Protein AF-A0A3C1QZA7-F1 (afdb_monomer_lite)

pLDDT: mean 87.01, std 10.75, range [53.25, 97.94]

Foldseek 3Di:
DDPQVVQLVVQLVVQLVVLVAPDRDPLSSLLSLCVGDDPSVVVCVVVVHHSVNSVVVCCVQQPNDGHHDPPCVVVSPCCVVPHPPVVVCVVVVNDDDDPDD

Radius of gyration: 18.63 Å; chains: 1; bounding box: 37×29×54 Å

Structure (mmCIF, N/CA/C/O backbone):
data_AF-A0A3C1QZA7-F1
#
_entry.id   AF-A0A3C1QZA7-F1
#
loop_
_atom_site.group_PDB
_atom_site.id
_atom_site.type_symbol
_atom_site.label_atom_id
_atom_site.label_alt_id
_atom_site.label_comp_id
_atom_site.label_asym_id
_atom_site.label_entity_id
_atom_site.label_seq_id
_atom_site.pdbx_PDB_ins_code
_atom_site.Cartn_x
_atom_site.Cartn_y
_atom_site.Cartn_z
_atom_site.occupancy
_atom_site.B_iso_or_equiv
_atom_site.auth_seq_id
_atom_site.auth_comp_id
_atom_site.auth_asym_id
_atom_site.auth_atom_id
_atom_site.pdbx_PDB_model_num
ATOM 1 N N . MET A 1 1 ? -3.108 17.895 9.963 1.00 53.25 1 MET A N 1
ATOM 2 C CA . MET A 1 1 ? -3.174 16.610 9.232 1.00 53.25 1 MET A CA 1
ATOM 3 C C . MET A 1 1 ? -4.411 15.864 9.718 1.00 53.25 1 MET A C 1
ATOM 5 O O . MET A 1 1 ? -4.553 15.733 10.927 1.00 53.25 1 MET A O 1
ATOM 9 N N . GLN A 1 2 ? -5.350 15.497 8.836 1.00 78.31 2 GLN A N 1
ATOM 10 C CA . GLN A 1 2 ? -6.599 14.822 9.234 1.00 78.31 2 GLN A CA 1
ATOM 11 C C . GLN A 1 2 ? -6.289 13.489 9.945 1.00 78.31 2 GLN A C 1
ATOM 13 O O . GLN A 1 2 ? -5.354 12.788 9.558 1.00 78.31 2 GLN A O 1
ATOM 18 N N . ALA A 1 3 ? -7.045 13.146 10.994 1.00 88.44 3 ALA A N 1
ATOM 19 C CA . ALA A 1 3 ? -6.768 11.980 11.843 1.00 88.44 3 ALA A CA 1
ATOM 20 C C . ALA A 1 3 ? -6.796 10.642 11.077 1.00 88.44 3 ALA A C 1
ATOM 22 O O . ALA A 1 3 ? -6.035 9.736 11.403 1.00 88.44 3 ALA A O 1
ATOM 23 N N . GLU A 1 4 ? -7.637 10.534 10.045 1.00 91.31 4 GLU A N 1
ATOM 24 C CA . GLU A 1 4 ? -7.728 9.363 9.162 1.00 91.31 4 GLU A CA 1
ATOM 25 C C . GLU A 1 4 ? -6.433 9.146 8.369 1.00 91.31 4 GLU A C 1
ATOM 27 O O . GLU A 1 4 ? -5.842 8.072 8.444 1.00 91.31 4 GLU A O 1
ATOM 32 N N . LEU A 1 5 ? -5.926 10.190 7.701 1.00 93.69 5 LEU A N 1
ATOM 33 C CA . LEU A 1 5 ? -4.674 10.125 6.941 1.00 93.69 5 LEU A CA 1
ATOM 34 C C . LEU A 1 5 ? -3.502 9.680 7.821 1.00 93.69 5 LEU A C 1
ATOM 36 O O . LEU A 1 5 ? -2.695 8.852 7.411 1.00 93.69 5 LEU A O 1
ATOM 40 N N . ARG A 1 6 ? -3.424 10.192 9.054 1.00 95.44 6 ARG A N 1
ATOM 41 C CA . ARG A 1 6 ? -2.376 9.786 9.996 1.00 95.44 6 ARG A CA 1
ATOM 42 C C . ARG A 1 6 ? -2.444 8.287 10.314 1.00 95.44 6 ARG A C 1
ATOM 44 O O . ARG A 1 6 ? -1.410 7.631 10.277 1.00 95.44 6 ARG A O 1
ATOM 51 N N . LYS A 1 7 ? -3.640 7.743 10.563 1.00 96.38 7 LYS A N 1
ATOM 52 C CA . LYS A 1 7 ? -3.832 6.302 10.807 1.00 96.38 7 LYS A CA 1
ATOM 53 C C . LYS A 1 7 ? -3.425 5.459 9.601 1.00 96.38 7 LYS A C 1
ATOM 55 O O . LYS A 1 7 ? -2.796 4.425 9.778 1.00 96.38 7 LYS A O 1
ATOM 60 N N . VAL A 1 8 ? -3.755 5.909 8.389 1.00 97.06 8 VAL A N 1
ATOM 61 C CA . VAL A 1 8 ? -3.367 5.223 7.146 1.00 97.06 8 VAL A CA 1
ATOM 62 C C . VAL A 1 8 ? -1.845 5.185 6.997 1.00 97.06 8 VAL A C 1
ATOM 64 O O . VAL A 1 8 ? -1.292 4.128 6.709 1.00 97.06 8 VAL A O 1
ATOM 67 N N . LEU A 1 9 ? -1.160 6.307 7.236 1.00 96.62 9 LEU A N 1
ATOM 68 C CA . LEU A 1 9 ? 0.303 6.365 7.170 1.00 96.62 9 LEU A CA 1
ATOM 69 C C . LEU A 1 9 ? 0.954 5.453 8.221 1.00 96.62 9 LEU A C 1
ATOM 71 O O . LEU A 1 9 ? 1.847 4.677 7.886 1.00 96.62 9 LEU A O 1
ATOM 75 N N . GLU A 1 10 ? 0.473 5.483 9.465 1.00 97.31 10 GLU A N 1
ATOM 76 C CA . GLU A 1 10 ? 0.958 4.602 10.537 1.00 97.31 10 GLU A CA 1
ATOM 77 C C . GLU A 1 10 ? 0.726 3.115 10.212 1.00 97.31 10 GLU A C 1
ATOM 79 O O . GLU A 1 10 ? 1.612 2.289 10.425 1.00 97.31 10 GLU A O 1
ATOM 84 N N . GLU A 1 11 ? -0.433 2.761 9.654 1.00 97.75 11 GLU A N 1
ATOM 85 C CA . GLU A 1 11 ? -0.740 1.384 9.258 1.00 97.75 11 GLU A CA 1
ATOM 86 C C . GLU A 1 11 ? 0.103 0.924 8.060 1.00 97.75 11 GLU A C 1
ATOM 88 O O . GLU A 1 11 ? 0.589 -0.205 8.050 1.00 97.75 11 GLU A O 1
ATOM 93 N N . SER A 1 12 ? 0.359 1.803 7.086 1.00 97.44 12 SER A N 1
ATOM 94 C CA . SER A 1 12 ? 1.227 1.487 5.943 1.00 97.44 12 SER A CA 1
ATOM 95 C C . SER A 1 12 ? 2.661 1.160 6.372 1.00 97.44 12 SER A C 1
ATOM 97 O O . SER A 1 12 ? 3.271 0.242 5.826 1.00 97.44 12 SER A O 1
ATOM 99 N N . ALA A 1 13 ? 3.172 1.837 7.407 1.00 97.38 13 ALA A N 1
ATOM 100 C CA . ALA A 1 13 ? 4.484 1.549 7.976 1.00 97.38 13 ALA A CA 1
ATOM 101 C C . ALA A 1 13 ? 4.526 0.170 8.656 1.00 97.38 13 ALA A C 1
ATOM 103 O O . ALA A 1 13 ? 5.461 -0.595 8.430 1.00 97.38 13 ALA A O 1
ATOM 104 N N . LYS A 1 14 ? 3.481 -0.196 9.413 1.00 97.94 14 LYS A N 1
ATOM 105 C CA . LYS A 1 14 ? 3.365 -1.537 10.021 1.00 97.94 14 LYS A CA 1
ATOM 106 C C . LYS A 1 14 ? 3.268 -2.644 8.976 1.00 97.94 14 LYS A C 1
ATOM 108 O O . LYS A 1 14 ? 3.813 -3.727 9.168 1.00 97.94 14 LYS A O 1
ATOM 113 N N . ILE A 1 15 ? 2.557 -2.391 7.877 1.00 96.50 15 ILE A N 1
ATOM 114 C CA . ILE A 1 15 ? 2.459 -3.338 6.762 1.00 96.50 15 ILE A CA 1
ATOM 115 C C . ILE A 1 15 ? 3.840 -3.557 6.140 1.00 96.50 15 ILE A C 1
ATOM 117 O O . ILE A 1 15 ? 4.232 -4.711 5.976 1.00 96.50 15 ILE A O 1
ATOM 121 N N . ALA A 1 16 ? 4.581 -2.482 5.852 1.00 96.00 16 ALA A N 1
ATOM 122 C CA . ALA A 1 16 ? 5.940 -2.572 5.319 1.00 96.00 16 ALA A CA 1
ATOM 123 C C . ALA A 1 16 ? 6.85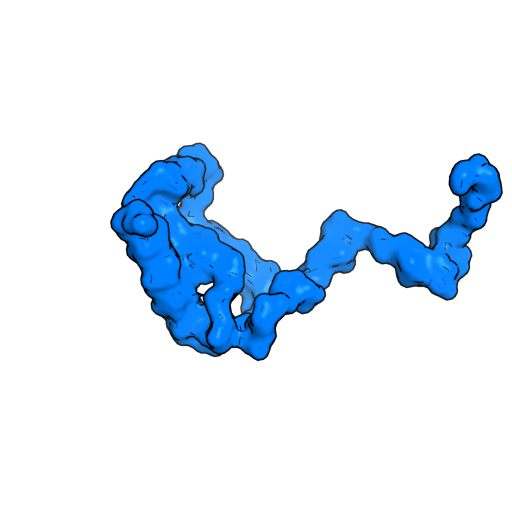6 -3.389 6.250 1.00 96.00 16 ALA A C 1
ATOM 125 O O . 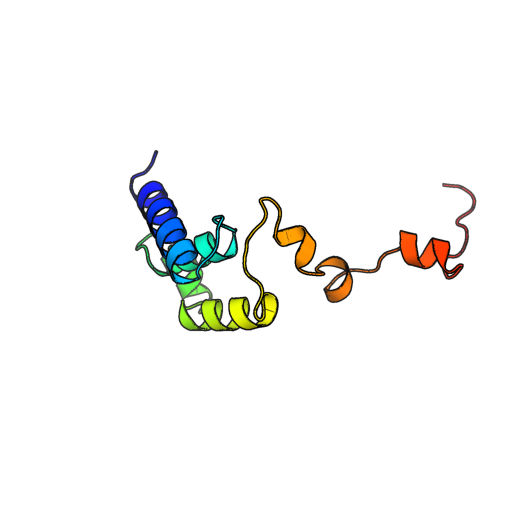ALA A 1 16 ? 7.514 -4.330 5.807 1.00 96.00 16 ALA A O 1
ATOM 126 N N . GLU A 1 17 ? 6.820 -3.114 7.558 1.00 96.00 17 GLU A N 1
ATOM 127 C CA . GLU A 1 17 ? 7.576 -3.872 8.563 1.00 96.00 17 GLU A CA 1
ATOM 128 C C . GLU A 1 17 ? 7.190 -5.363 8.567 1.00 96.00 17 GLU A C 1
ATOM 130 O O . GLU A 1 17 ? 8.056 -6.240 8.525 1.00 96.00 17 GLU A O 1
ATOM 135 N N . GLY A 1 18 ? 5.889 -5.672 8.529 1.00 94.38 18 GLY A N 1
ATOM 136 C CA . GLY A 1 18 ? 5.386 -7.047 8.458 1.00 94.38 18 GLY A CA 1
ATOM 137 C C . GLY A 1 18 ? 5.788 -7.786 7.176 1.00 94.38 18 GLY A C 1
ATOM 138 O O . GLY A 1 18 ? 5.972 -9.005 7.193 1.00 94.38 18 GLY A O 1
ATOM 139 N N . MET A 1 19 ? 5.968 -7.058 6.073 1.00 92.62 19 MET A N 1
ATOM 140 C CA . MET A 1 19 ? 6.477 -7.575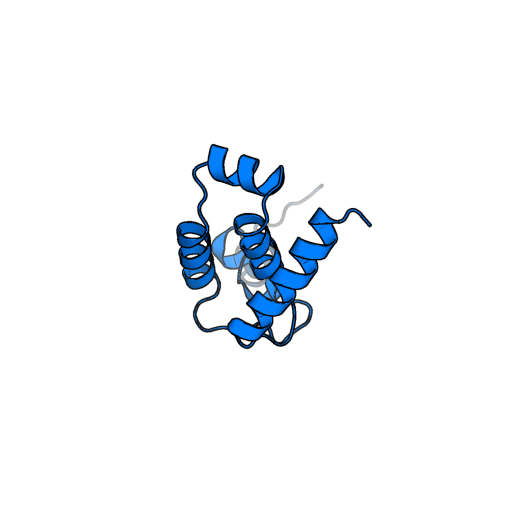 4.798 1.00 92.62 19 MET A CA 1
ATOM 141 C C . MET A 1 19 ? 8.016 -7.595 4.729 1.00 92.62 19 MET A C 1
ATOM 143 O O . MET A 1 19 ? 8.575 -8.128 3.769 1.00 92.62 19 MET A O 1
ATOM 147 N N . LYS A 1 20 ? 8.695 -7.135 5.793 1.00 92.88 20 LYS A N 1
ATOM 148 C CA . LYS A 1 20 ? 10.158 -7.017 5.927 1.00 92.88 20 LYS A CA 1
ATOM 149 C C . LYS A 1 20 ? 10.783 -6.062 4.914 1.00 92.88 20 LYS A C 1
ATOM 151 O O . LYS A 1 20 ? 11.890 -6.300 4.431 1.00 92.88 20 LYS A O 1
ATOM 156 N N . ASP A 1 21 ? 10.060 -5.001 4.600 1.00 93.19 21 ASP A N 1
ATOM 157 C CA . ASP A 1 21 ? 10.501 -3.960 3.690 1.00 93.19 21 ASP A CA 1
ATOM 158 C C . ASP A 1 21 ? 11.198 -2.822 4.416 1.00 93.19 21 ASP A C 1
ATOM 160 O O . ASP A 1 21 ? 10.842 -2.464 5.535 1.00 93.19 21 ASP A O 1
ATOM 164 N N . GLU A 1 22 ? 12.200 -2.247 3.758 1.00 92.69 22 GLU A N 1
ATOM 165 C CA . GLU A 1 22 ? 13.015 -1.167 4.318 1.00 92.69 22 GLU A CA 1
ATOM 166 C C . GLU A 1 22 ? 12.364 0.205 4.092 1.00 92.69 22 GLU A C 1
ATOM 168 O O . GLU A 1 22 ? 12.648 1.152 4.822 1.00 92.69 22 GLU A O 1
ATOM 173 N N . PHE A 1 23 ? 11.456 0.310 3.112 1.00 92.00 23 PHE A N 1
ATOM 174 C CA . PHE A 1 23 ? 10.709 1.532 2.815 1.00 92.00 23 PHE A CA 1
ATOM 175 C C . PHE A 1 23 ? 9.214 1.267 2.614 1.00 92.00 23 PHE A C 1
ATOM 177 O O . PHE A 1 23 ? 8.783 0.196 2.179 1.00 92.00 23 PHE A O 1
ATOM 184 N N . VAL A 1 24 ? 8.409 2.298 2.877 1.00 93.44 24 VAL A N 1
ATOM 185 C CA . VAL A 1 24 ? 6.976 2.298 2.571 1.00 93.44 24 VAL A CA 1
ATOM 186 C C . VAL A 1 24 ? 6.778 2.626 1.087 1.00 93.44 24 VAL A C 1
ATOM 188 O O . VAL A 1 24 ? 6.956 3.770 0.680 1.00 93.44 24 VAL A O 1
ATOM 191 N N . SER A 1 25 ? 6.403 1.634 0.278 1.00 92.12 25 SER A N 1
ATOM 192 C CA . SER A 1 25 ? 5.940 1.811 -1.103 1.00 92.12 25 SER A CA 1
ATOM 193 C C . SER A 1 25 ? 4.429 2.080 -1.189 1.00 92.12 25 SER A C 1
ATOM 195 O O . SER A 1 25 ? 3.678 1.964 -0.213 1.00 92.12 25 SER A O 1
ATOM 197 N N . THR A 1 26 ? 3.966 2.424 -2.392 1.00 92.19 26 THR A N 1
ATOM 198 C CA . THR A 1 26 ? 2.553 2.691 -2.710 1.00 92.19 26 THR A CA 1
ATOM 199 C C . THR A 1 26 ? 1.637 1.502 -2.430 1.00 92.19 26 THR A C 1
ATOM 201 O O . THR A 1 26 ? 0.495 1.691 -2.014 1.00 92.19 26 THR A O 1
ATOM 204 N N . GLU A 1 27 ? 2.129 0.272 -2.575 1.00 92.00 27 GLU A N 1
ATOM 205 C CA . GLU A 1 27 ? 1.349 -0.938 -2.308 1.00 92.00 27 GLU A CA 1
ATOM 206 C C . GLU A 1 27 ? 1.006 -1.113 -0.817 1.00 92.00 27 GLU A C 1
ATOM 208 O O . GLU A 1 27 ? -0.104 -1.531 -0.487 1.00 92.00 27 GLU A O 1
ATOM 213 N N . HIS A 1 28 ? 1.897 -0.702 0.093 1.00 95.50 28 HIS A N 1
ATOM 214 C CA . HIS A 1 28 ? 1.615 -0.691 1.532 1.00 95.50 28 HIS A CA 1
ATOM 215 C C . HIS A 1 28 ? 0.555 0.350 1.882 1.00 95.50 28 HIS A C 1
ATOM 217 O O . HIS A 1 28 ? -0.334 0.085 2.692 1.00 95.50 28 HIS A O 1
ATOM 223 N N . LEU A 1 29 ? 0.629 1.526 1.249 1.00 95.31 29 LEU A N 1
ATOM 224 C CA . LEU A 1 29 ? -0.359 2.587 1.420 1.00 95.31 29 LEU A CA 1
ATOM 225 C C . LEU A 1 29 ? -1.737 2.130 0.933 1.00 95.31 29 LEU A C 1
ATOM 227 O O . LEU A 1 29 ? -2.727 2.277 1.645 1.00 95.31 29 LEU A O 1
ATOM 231 N N . LEU A 1 30 ? -1.793 1.526 -0.254 1.00 95.00 30 LEU A N 1
ATOM 232 C CA . LEU A 1 30 ? -3.031 1.021 -0.833 1.00 95.00 30 LEU A CA 1
ATOM 233 C C . LEU A 1 30 ? -3.647 -0.097 0.022 1.00 95.00 30 LEU A C 1
ATOM 235 O O . LEU A 1 30 ? -4.859 -0.112 0.233 1.00 95.00 30 LEU A O 1
ATOM 239 N N . LEU A 1 31 ? -2.825 -0.989 0.582 1.00 96.12 31 LEU A N 1
ATOM 240 C CA . LEU A 1 31 ? -3.300 -2.017 1.506 1.00 96.12 31 LEU A CA 1
ATOM 241 C C . LEU A 1 31 ? -3.811 -1.404 2.824 1.00 96.12 31 LEU A C 1
ATOM 243 O O . LEU A 1 31 ? -4.874 -1.797 3.303 1.00 96.12 31 LEU A O 1
ATOM 247 N N . ALA A 1 32 ? -3.134 -0.391 3.373 1.00 97.12 32 ALA A N 1
ATOM 248 C CA . ALA A 1 32 ? -3.586 0.323 4.571 1.00 97.12 32 ALA A CA 1
ATOM 249 C C . ALA A 1 32 ? -4.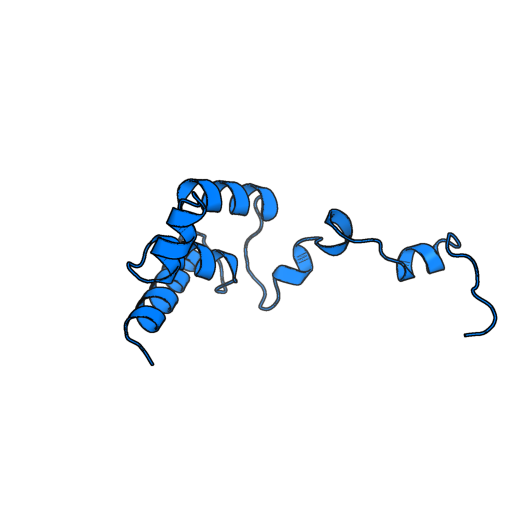964 0.986 4.382 1.00 97.12 32 ALA A C 1
ATOM 251 O O . ALA A 1 32 ? -5.794 0.953 5.293 1.00 97.12 32 ALA A O 1
ATOM 252 N N . LEU A 1 33 ? -5.252 1.518 3.187 1.00 96.62 33 LEU A N 1
ATOM 253 C CA . LEU A 1 33 ? -6.564 2.091 2.854 1.00 96.62 33 LEU A CA 1
ATOM 254 C C . LEU A 1 33 ? -7.709 1.070 2.927 1.00 96.62 33 LEU A C 1
ATOM 256 O O . LEU A 1 33 ? -8.849 1.464 3.154 1.00 96.62 33 LEU A O 1
ATOM 260 N N . THR A 1 34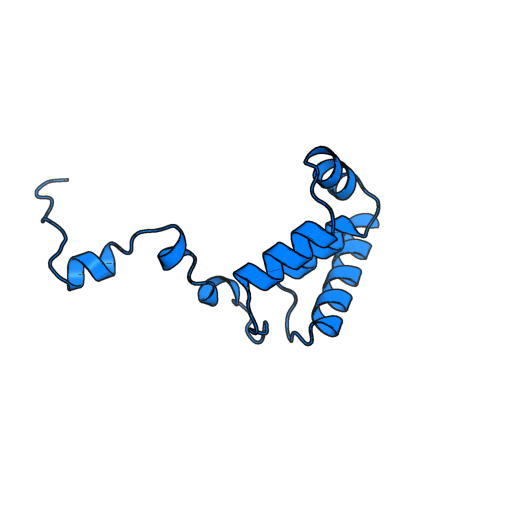 ? -7.432 -0.231 2.781 1.00 96.38 34 THR A N 1
ATOM 261 C CA . THR A 1 34 ? -8.458 -1.278 2.963 1.00 96.38 34 THR A CA 1
ATOM 262 C C . THR A 1 34 ? -8.764 -1.577 4.435 1.00 96.38 34 THR A C 1
ATOM 264 O O . THR A 1 34 ? -9.823 -2.126 4.744 1.00 96.38 34 THR A O 1
ATOM 267 N N . ARG A 1 35 ? -7.868 -1.199 5.358 1.00 94.94 35 ARG A N 1
ATOM 268 C CA . ARG A 1 35 ? -7.975 -1.511 6.793 1.00 94.94 35 ARG A CA 1
ATOM 269 C C . ARG A 1 35 ? -8.601 -0.391 7.610 1.00 94.94 35 ARG A C 1
ATOM 271 O O . ARG A 1 35 ? -9.337 -0.669 8.554 1.00 94.94 35 ARG A O 1
ATOM 278 N N . ILE A 1 36 ? -8.319 0.861 7.259 1.00 95.94 36 ILE A N 1
ATOM 279 C CA . ILE A 1 36 ? -8.802 2.028 8.001 1.00 95.94 36 ILE A CA 1
ATOM 280 C C . ILE A 1 36 ? -10.199 2.422 7.520 1.00 95.94 36 ILE A C 1
ATOM 282 O O . ILE A 1 36 ? -10.417 2.647 6.333 1.00 95.94 36 ILE A O 1
ATOM 286 N N . ASP A 1 37 ? -11.152 2.530 8.445 1.00 94.06 37 ASP A N 1
ATOM 287 C CA . ASP A 1 37 ? -12.500 2.997 8.120 1.00 94.06 37 ASP A CA 1
ATOM 288 C C . ASP A 1 37 ? -12.485 4.459 7.663 1.00 94.06 37 ASP A C 1
ATOM 290 O O . ASP A 1 37 ? -11.924 5.328 8.333 1.00 94.06 37 ASP A O 1
ATOM 294 N N . GLY A 1 38 ? -13.124 4.722 6.522 1.00 93.19 38 GLY A N 1
ATOM 295 C CA . GLY A 1 38 ? -13.050 6.016 5.857 1.00 93.19 38 GLY A CA 1
ATOM 296 C C . GLY A 1 38 ? -13.726 6.035 4.489 1.00 93.19 38 GLY A C 1
ATOM 297 O O . GLY A 1 38 ? -14.279 5.028 4.034 1.00 93.19 38 GLY A O 1
ATOM 298 N N . LEU A 1 39 ? -13.687 7.188 3.817 1.00 94.25 39 LEU A N 1
ATOM 299 C CA . LEU A 1 39 ? -14.242 7.331 2.462 1.00 94.25 39 LEU A CA 1
ATOM 300 C C . LEU A 1 39 ? -13.478 6.478 1.443 1.00 94.25 39 LEU A C 1
ATOM 302 O O . LEU A 1 39 ? -14.097 5.895 0.555 1.00 94.25 39 LEU A O 1
ATOM 306 N N . ALA A 1 40 ? -12.157 6.361 1.598 1.00 94.50 40 ALA A N 1
ATOM 307 C CA . ALA A 1 40 ? -11.321 5.566 0.703 1.00 94.50 40 ALA A CA 1
ATOM 308 C C . ALA A 1 40 ? -11.684 4.074 0.752 1.00 94.50 40 ALA A C 1
ATOM 310 O O . ALA A 1 40 ? -11.921 3.471 -0.292 1.00 94.50 40 ALA A O 1
ATOM 311 N N . LYS A 1 41 ? -11.822 3.501 1.956 1.00 95.94 41 LYS A N 1
ATOM 312 C CA . LYS A 1 41 ? -12.242 2.104 2.141 1.00 95.94 41 LYS A CA 1
ATOM 313 C C . LYS A 1 41 ? -13.606 1.832 1.514 1.00 95.94 41 LYS A C 1
ATOM 315 O O . LYS A 1 41 ? -13.744 0.888 0.746 1.00 95.94 41 LYS A O 1
ATOM 320 N N . LYS A 1 42 ? -14.587 2.708 1.762 1.00 96.31 42 LYS A N 1
ATOM 321 C CA . LYS A 1 42 ? -15.920 2.609 1.144 1.00 96.31 42 LYS A CA 1
ATOM 322 C C . LYS A 1 42 ? -15.847 2.660 -0.383 1.00 96.31 42 LYS A C 1
ATOM 324 O O . LYS A 1 42 ? -16.538 1.900 -1.048 1.00 96.31 42 LYS A O 1
ATOM 329 N N . GLY A 1 43 ? -15.005 3.532 -0.941 1.00 97.06 43 GLY A N 1
ATOM 330 C CA . GLY A 1 43 ? -14.772 3.606 -2.385 1.00 97.06 43 GLY A CA 1
ATOM 331 C C . GLY A 1 43 ? -14.211 2.303 -2.960 1.00 97.06 43 GLY A C 1
ATOM 332 O O . GLY A 1 43 ? -14.694 1.827 -3.982 1.00 97.06 43 GLY A O 1
ATOM 333 N N . LEU A 1 44 ? -13.243 1.689 -2.276 1.00 96.00 44 LEU A N 1
ATOM 334 C CA . LEU A 1 44 ? -12.687 0.390 -2.668 1.00 96.00 44 LEU A CA 1
ATOM 335 C C . LEU A 1 44 ? -13.743 -0.725 -2.589 1.00 96.00 44 LEU A C 1
ATOM 337 O O . LEU A 1 44 ? -13.890 -1.499 -3.533 1.00 96.00 44 LEU A O 1
ATOM 341 N N . GLU A 1 45 ? -14.533 -0.763 -1.515 1.00 95.62 45 GLU A N 1
ATOM 342 C CA . GLU A 1 45 ? -15.610 -1.744 -1.328 1.00 95.62 45 GLU A CA 1
ATOM 343 C C . GLU A 1 45 ? -16.714 -1.622 -2.389 1.00 95.62 45 GLU A C 1
ATOM 345 O O . GLU A 1 45 ? -17.197 -2.641 -2.884 1.00 95.62 45 GLU A O 1
ATOM 350 N N . LEU A 1 46 ? -17.078 -0.396 -2.790 1.00 97.50 46 LEU A N 1
ATOM 351 C CA . LEU A 1 46 ? -18.017 -0.143 -3.893 1.00 97.50 46 LEU A CA 1
ATOM 352 C C . LEU A 1 46 ? -17.501 -0.687 -5.231 1.00 97.50 46 LEU A C 1
ATOM 354 O O . LEU A 1 46 ? -18.290 -1.149 -6.052 1.00 97.50 46 LEU A O 1
ATOM 358 N N . CYS A 1 47 ? -16.184 -0.687 -5.427 1.00 96.56 47 CYS A N 1
ATOM 359 C CA . CYS A 1 47 ? -15.522 -1.311 -6.571 1.00 96.56 47 CYS A CA 1
ATOM 360 C C . CYS A 1 47 ? -15.300 -2.825 -6.393 1.00 96.56 47 CYS A C 1
ATOM 362 O O . CYS A 1 47 ? -14.599 -3.434 -7.197 1.00 96.56 47 CYS A O 1
ATOM 364 N N . ALA A 1 48 ? -15.865 -3.433 -5.343 1.00 95.56 48 ALA A N 1
ATOM 365 C CA . ALA A 1 48 ? -15.661 -4.827 -4.953 1.00 95.56 48 ALA A CA 1
ATOM 366 C C . ALA A 1 48 ? -14.192 -5.202 -4.671 1.00 95.56 48 ALA A C 1
ATOM 368 O O . ALA A 1 48 ? -13.838 -6.377 -4.716 1.00 95.56 48 ALA A O 1
ATOM 369 N N . ILE A 1 49 ? -13.349 -4.222 -4.336 1.00 95.06 49 ILE A N 1
ATOM 370 C CA . ILE A 1 49 ? -11.940 -4.429 -3.997 1.00 95.06 49 ILE A CA 1
ATOM 371 C C . ILE A 1 49 ? -11.829 -4.682 -2.493 1.00 95.06 49 ILE A C 1
ATOM 373 O O . ILE A 1 49 ? -12.105 -3.794 -1.684 1.00 95.06 49 ILE A O 1
ATOM 377 N N . ARG A 1 50 ? -11.398 -5.886 -2.102 1.00 93.75 50 ARG A N 1
ATOM 378 C CA . ARG A 1 50 ? -11.150 -6.254 -0.699 1.00 93.75 50 ARG A CA 1
ATOM 379 C C . ARG A 1 50 ? -9.656 -6.405 -0.440 1.00 93.75 50 ARG A C 1
ATOM 381 O O . ARG A 1 50 ? -8.871 -6.658 -1.350 1.00 93.75 50 ARG A O 1
ATOM 388 N N . GLU A 1 51 ? -9.267 -6.342 0.834 1.00 93.62 51 GLU A N 1
ATOM 389 C CA . GLU A 1 51 ? -7.870 -6.524 1.266 1.00 93.62 51 GLU A CA 1
ATOM 390 C C . GLU A 1 51 ? -7.234 -7.792 0.672 1.00 93.62 51 GLU A C 1
ATOM 392 O O . GLU A 1 51 ? -6.101 -7.764 0.201 1.00 93.62 51 GLU A O 1
ATOM 397 N N . LYS A 1 52 ? -7.981 -8.903 0.650 1.00 93.94 52 LYS A N 1
ATOM 398 C CA . LYS A 1 52 ? -7.504 -10.198 0.142 1.00 93.94 52 LYS A CA 1
ATOM 399 C C . LYS A 1 52 ? -7.160 -10.153 -1.348 1.00 93.94 52 LYS A C 1
ATOM 401 O O . LYS A 1 52 ? -6.128 -10.698 -1.736 1.00 93.94 52 LYS A O 1
ATOM 406 N N . ASP A 1 53 ? -7.996 -9.493 -2.147 1.00 93.06 53 ASP A N 1
ATOM 407 C CA . ASP A 1 53 ? -7.808 -9.358 -3.596 1.00 93.06 53 ASP A CA 1
ATOM 408 C C . ASP A 1 53 ? -6.544 -8.544 -3.878 1.00 93.06 53 ASP A C 1
ATOM 410 O O . ASP A 1 53 ? -5.695 -8.915 -4.689 1.00 93.06 53 ASP A O 1
ATOM 414 N N . LEU A 1 54 ? -6.378 -7.464 -3.115 1.00 92.50 54 LEU A N 1
ATOM 415 C CA . LEU A 1 54 ? -5.243 -6.559 -3.207 1.00 92.50 54 LEU A CA 1
ATOM 416 C C . LEU A 1 54 ? -3.940 -7.253 -2.792 1.00 92.50 54 LEU A 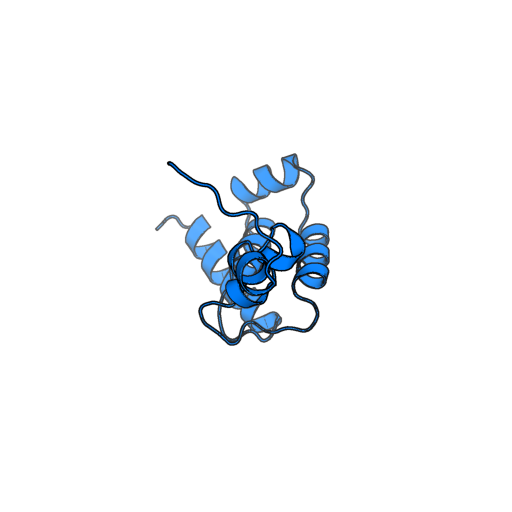C 1
ATOM 418 O O . LEU A 1 54 ? -2.929 -7.151 -3.480 1.00 92.50 54 LEU A O 1
ATOM 422 N N . LEU A 1 55 ? -3.974 -8.043 -1.721 1.00 91.69 55 LEU A N 1
ATOM 423 C CA . LEU A 1 55 ? -2.825 -8.804 -1.239 1.00 91.69 55 LEU A CA 1
ATOM 424 C C . LEU A 1 55 ? -2.397 -9.892 -2.240 1.00 91.69 55 LEU A C 1
ATOM 426 O O . LEU A 1 55 ? -1.201 -10.122 -2.432 1.00 91.69 55 LEU A O 1
ATOM 430 N N . GLN A 1 56 ? -3.352 -10.531 -2.922 1.00 91.88 56 GLN A N 1
ATOM 431 C CA . GLN A 1 56 ? -3.067 -11.459 -4.018 1.00 91.88 56 GLN A CA 1
ATOM 432 C C . GLN A 1 56 ? -2.453 -10.737 -5.226 1.00 91.88 56 GLN A C 1
ATOM 434 O O . GLN A 1 56 ? -1.442 -11.199 -5.761 1.00 91.88 56 GLN A O 1
ATOM 439 N N . ALA A 1 57 ? -3.016 -9.593 -5.621 1.00 90.94 57 ALA A N 1
ATOM 440 C CA . ALA A 1 57 ? -2.504 -8.785 -6.724 1.00 90.94 57 ALA A CA 1
ATOM 441 C C . ALA A 1 57 ? -1.071 -8.300 -6.450 1.00 90.94 57 ALA A C 1
ATOM 443 O O . ALA A 1 57 ? -0.191 -8.516 -7.284 1.00 90.94 57 ALA A O 1
ATOM 444 N N . ILE A 1 58 ? -0.801 -7.756 -5.257 1.00 89.69 58 ILE A N 1
ATOM 445 C CA . ILE A 1 58 ? 0.541 -7.322 -4.839 1.00 89.69 58 ILE A CA 1
ATOM 446 C C . ILE A 1 58 ? 1.527 -8.483 -4.944 1.00 89.69 58 ILE A C 1
ATOM 448 O O . ILE A 1 58 ? 2.567 -8.337 -5.575 1.00 89.69 58 ILE A O 1
ATOM 452 N N . ARG A 1 59 ? 1.193 -9.667 -4.412 1.00 87.81 59 ARG A N 1
ATOM 453 C CA . ARG A 1 59 ? 2.063 -10.852 -4.530 1.00 87.81 59 ARG A CA 1
ATOM 454 C C . ARG A 1 59 ? 2.362 -11.218 -5.984 1.00 87.81 59 ARG A C 1
ATOM 456 O O . ARG A 1 59 ? 3.490 -11.588 -6.286 1.00 87.81 59 ARG A O 1
ATOM 463 N N . SER A 1 60 ? 1.383 -11.106 -6.883 1.00 86.38 60 SER A N 1
ATOM 464 C CA . SER A 1 60 ? 1.572 -11.418 -8.308 1.00 86.38 60 SER A CA 1
ATOM 465 C C . SER A 1 60 ? 2.453 -10.400 -9.042 1.00 86.38 60 SER A C 1
ATOM 467 O O . SER A 1 60 ? 3.224 -10.767 -9.927 1.00 86.38 60 SER A O 1
ATOM 469 N N . VAL A 1 61 ? 2.358 -9.122 -8.669 1.00 84.00 61 VAL A N 1
ATOM 470 C CA . VAL A 1 61 ? 3.102 -8.028 -9.303 1.00 84.00 61 VAL A CA 1
ATOM 471 C C . VAL A 1 61 ? 4.528 -7.955 -8.757 1.00 84.00 61 VAL A C 1
ATOM 473 O O . VAL A 1 61 ? 5.471 -7.795 -9.528 1.00 84.00 61 VAL A O 1
ATOM 476 N N . ARG A 1 62 ? 4.675 -8.123 -7.442 1.00 82.81 62 ARG A N 1
ATOM 477 C CA . ARG A 1 62 ? 5.922 -8.001 -6.680 1.00 82.81 62 ARG A CA 1
ATOM 478 C C . ARG A 1 62 ? 6.752 -9.280 -6.628 1.00 82.81 62 ARG A C 1
ATOM 480 O O . ARG A 1 62 ? 7.973 -9.218 -6.494 1.00 82.81 62 ARG A O 1
ATOM 487 N N . GLY A 1 63 ? 6.109 -10.442 -6.717 1.00 79.25 63 GLY A N 1
ATOM 488 C CA . GLY A 1 63 ? 6.767 -11.732 -6.529 1.00 79.25 63 GLY A CA 1
ATOM 489 C C . GLY A 1 63 ? 7.401 -11.852 -5.139 1.00 79.25 63 GLY A C 1
ATOM 490 O O . GLY A 1 63 ? 6.772 -11.549 -4.127 1.00 79.25 63 GLY A O 1
ATOM 491 N N . SER A 1 64 ? 8.660 -12.293 -5.093 1.00 76.44 64 SER A N 1
ATOM 492 C CA . SER A 1 64 ? 9.468 -12.423 -3.869 1.00 76.44 64 SER A CA 1
ATOM 493 C C . SER A 1 64 ? 10.333 -11.193 -3.561 1.00 76.44 64 SER A C 1
ATOM 495 O O . SER A 1 64 ? 11.212 -11.266 -2.699 1.00 76.44 64 SER A O 1
ATOM 497 N N . ASN A 1 65 ? 10.145 -10.087 -4.283 1.00 78.50 65 ASN A N 1
ATOM 498 C CA . ASN A 1 65 ? 10.997 -8.912 -4.155 1.00 78.50 65 ASN A CA 1
ATOM 499 C C . ASN A 1 65 ? 10.603 -8.069 -2.938 1.00 78.50 65 ASN A C 1
ATOM 501 O O . ASN A 1 65 ? 9.423 -7.839 -2.683 1.00 78.50 65 ASN A O 1
ATOM 505 N N . ARG A 1 66 ? 11.613 -7.584 -2.212 1.00 83.81 66 ARG A N 1
ATOM 506 C CA . ARG A 1 66 ? 11.451 -6.624 -1.115 1.00 83.81 66 ARG A CA 1
ATOM 507 C C . ARG A 1 66 ? 11.714 -5.202 -1.602 1.00 83.81 66 ARG A C 1
ATOM 509 O O . ARG A 1 66 ? 12.495 -4.988 -2.530 1.00 83.81 66 ARG A O 1
ATOM 516 N N . VAL A 1 67 ? 11.080 -4.228 -0.962 1.00 84.06 67 VAL A N 1
ATOM 517 C CA . VAL A 1 67 ? 11.300 -2.797 -1.192 1.00 84.06 67 VAL A CA 1
ATOM 518 C C . VAL A 1 67 ? 12.481 -2.381 -0.321 1.00 84.06 67 VAL A C 1
ATOM 520 O O . VAL A 1 67 ? 12.341 -2.052 0.853 1.00 84.06 67 VAL A O 1
ATOM 523 N N . THR A 1 68 ? 13.668 -2.462 -0.914 1.00 83.88 68 THR A N 1
ATOM 524 C CA . THR A 1 68 ? 14.955 -2.116 -0.287 1.00 83.88 68 THR A CA 1
ATOM 525 C C . THR A 1 68 ? 15.565 -0.844 -0.881 1.00 83.88 68 THR A C 1
ATOM 527 O O . THR A 1 68 ? 16.746 -0.573 -0.708 1.00 83.88 68 THR A O 1
ATOM 530 N N . ASP A 1 69 ? 14.798 -0.103 -1.679 1.00 81.06 69 ASP A N 1
ATOM 531 C CA . ASP A 1 69 ? 15.242 1.096 -2.388 1.00 81.06 69 ASP A CA 1
ATOM 532 C C . ASP A 1 69 ? 14.136 2.152 -2.317 1.00 81.06 69 ASP A C 1
ATOM 534 O O . ASP A 1 69 ? 12.961 1.798 -2.208 1.00 81.06 69 ASP A O 1
ATOM 538 N N . GLN A 1 70 ? 14.501 3.431 -2.400 1.00 74.81 70 GLN A N 1
ATOM 539 C CA . GLN A 1 70 ? 13.551 4.544 -2.364 1.00 74.81 70 GLN A CA 1
ATOM 540 C C . GLN A 1 70 ? 12.693 4.624 -3.628 1.00 74.81 70 GLN A C 1
ATOM 542 O O . GLN A 1 70 ? 11.600 5.184 -3.575 1.00 74.81 70 GLN A O 1
ATOM 547 N N . ASN A 1 71 ? 13.153 4.054 -4.748 1.00 71.38 71 ASN A N 1
ATOM 548 C CA . ASN A 1 71 ? 12.397 4.049 -6.000 1.00 71.38 71 ASN A CA 1
ATOM 549 C C . ASN A 1 71 ? 12.095 2.622 -6.505 1.00 71.38 71 ASN A C 1
ATOM 551 O O . ASN A 1 71 ? 12.545 2.222 -7.585 1.00 71.38 71 ASN A O 1
ATOM 555 N N . PRO A 1 72 ? 11.342 1.814 -5.733 1.00 65.69 72 PRO A N 1
ATOM 556 C CA . PRO A 1 72 ? 11.110 0.409 -6.050 1.00 65.69 72 PRO A CA 1
ATOM 557 C C . PRO A 1 72 ? 10.252 0.236 -7.306 1.00 65.69 72 PRO A C 1
ATOM 559 O O . PRO A 1 72 ? 10.446 -0.736 -8.029 1.00 65.69 72 PRO A O 1
ATOM 562 N N . GLU A 1 73 ? 9.366 1.194 -7.607 1.00 65.31 73 GLU A N 1
ATOM 563 C CA . GLU A 1 73 ? 8.448 1.189 -8.759 1.00 65.31 73 GLU A CA 1
ATOM 564 C C . GLU A 1 73 ? 9.179 1.038 -10.101 1.00 65.31 73 GLU A C 1
ATOM 566 O O . GLU A 1 73 ? 8.706 0.344 -11.000 1.00 65.31 73 GLU A O 1
ATOM 571 N N . SER A 1 74 ? 10.399 1.576 -10.197 1.00 64.31 74 SER A N 1
ATOM 572 C CA . SER A 1 74 ? 11.246 1.449 -11.391 1.00 64.31 74 SER A CA 1
ATOM 573 C C . SER A 1 74 ? 11.692 0.005 -11.665 1.00 64.31 74 SER A C 1
ATOM 575 O O . SER A 1 74 ? 12.019 -0.331 -12.799 1.00 64.31 74 SER A O 1
ATOM 577 N N . LYS A 1 75 ? 11.680 -0.873 -10.650 1.00 62.75 75 LYS A N 1
ATOM 578 C CA . LYS A 1 75 ? 12.037 -2.296 -10.784 1.00 62.75 75 LYS A CA 1
ATOM 579 C C . LYS A 1 75 ? 10.873 -3.165 -11.265 1.00 62.75 75 LYS A C 1
ATOM 581 O O . LYS A 1 75 ? 11.107 -4.300 -11.666 1.00 62.75 75 LYS A O 1
ATOM 586 N N . PHE A 1 76 ? 9.633 -2.670 -11.248 1.00 63.41 76 PHE A N 1
ATOM 587 C CA . PHE A 1 76 ? 8.443 -3.485 -11.540 1.00 63.41 76 PHE A CA 1
ATOM 588 C C . PHE A 1 76 ? 8.224 -3.791 -13.028 1.00 63.41 76 PHE A C 1
ATOM 590 O O . PHE A 1 76 ? 7.168 -4.313 -13.386 1.00 63.41 76 PHE A O 1
ATOM 597 N N . GLN A 1 77 ? 9.204 -3.507 -13.899 1.00 64.94 77 GLN A N 1
ATOM 598 C CA . GLN A 1 77 ? 9.134 -3.811 -15.335 1.00 64.94 77 GLN A CA 1
ATOM 599 C C . GLN A 1 77 ? 7.821 -3.313 -15.973 1.00 64.94 77 GLN A C 1
ATOM 601 O O . GLN A 1 77 ? 7.282 -3.926 -16.891 1.00 64.94 77 GLN A O 1
ATOM 606 N N . ALA A 1 78 ? 7.264 -2.199 -15.483 1.00 66.50 78 ALA A N 1
ATOM 607 C CA . ALA A 1 78 ? 5.982 -1.683 -15.961 1.00 66.50 78 ALA A CA 1
ATOM 608 C C . ALA A 1 78 ? 6.032 -1.352 -17.463 1.00 66.50 78 ALA A C 1
ATOM 610 O O . ALA A 1 78 ? 5.058 -1.582 -18.177 1.00 66.50 78 ALA A O 1
ATOM 611 N N . LEU A 1 79 ? 7.192 -0.891 -17.947 1.00 63.78 79 LEU A N 1
ATOM 612 C CA . LEU A 1 79 ? 7.454 -0.683 -19.370 1.00 63.78 79 LEU A CA 1
ATOM 613 C C . LEU A 1 79 ? 7.424 -1.996 -20.163 1.00 63.78 79 LEU A C 1
ATOM 615 O O . LEU A 1 79 ? 6.817 -2.025 -21.222 1.00 63.78 79 LEU A O 1
ATOM 619 N N . GLU A 1 80 ? 8.013 -3.082 -19.656 1.00 67.25 80 GLU A N 1
ATOM 620 C CA . GLU A 1 80 ? 7.986 -4.385 -20.342 1.00 67.25 80 GLU A CA 1
ATOM 621 C C . GLU A 1 80 ? 6.589 -5.023 -20.316 1.00 67.25 80 GLU A C 1
ATOM 623 O O . GLU A 1 80 ? 6.202 -5.699 -21.266 1.00 67.25 80 GLU A O 1
ATOM 628 N N . LYS A 1 81 ? 5.812 -4.810 -19.243 1.00 66.25 81 LYS A N 1
ATOM 629 C CA . LYS A 1 81 ? 4.459 -5.376 -19.107 1.00 66.25 81 LYS A CA 1
ATOM 630 C C . LYS A 1 81 ? 3.382 -4.602 -19.865 1.00 66.25 81 LYS A C 1
ATOM 632 O O . LYS A 1 81 ? 2.440 -5.223 -20.351 1.00 66.25 81 LYS A O 1
ATOM 637 N N . PHE A 1 82 ? 3.475 -3.274 -19.927 1.00 73.56 82 PHE A N 1
ATOM 638 C CA . PHE A 1 82 ? 2.380 -2.420 -20.410 1.00 73.56 82 PHE A CA 1
ATOM 639 C C . PHE A 1 82 ? 2.799 -1.386 -21.460 1.00 73.56 82 PHE A C 1
ATOM 641 O O . PHE A 1 82 ? 1.949 -0.652 -21.961 1.00 73.56 82 PHE A O 1
ATOM 648 N N . GLY A 1 83 ? 4.084 -1.306 -21.795 1.00 77.06 83 GLY A N 1
ATOM 649 C CA . GLY A 1 83 ? 4.616 -0.360 -22.767 1.00 77.06 83 GLY A CA 1
ATOM 650 C C . GLY A 1 83 ? 5.423 -1.035 -23.871 1.00 77.06 83 GLY A C 1
ATOM 651 O O . GLY A 1 83 ? 5.574 -2.251 -23.936 1.00 77.06 83 GLY A O 1
ATOM 652 N N . ILE A 1 84 ? 5.929 -0.209 -24.781 1.00 78.62 84 ILE A N 1
ATOM 653 C CA . ILE A 1 84 ? 6.888 -0.612 -25.806 1.00 78.62 84 ILE A CA 1
ATOM 654 C C . ILE A 1 84 ? 8.060 0.352 -25.685 1.00 78.62 84 ILE A C 1
ATOM 656 O O . ILE A 1 84 ? 7.880 1.558 -25.863 1.00 78.62 84 ILE A O 1
ATOM 660 N N . ASP A 1 85 ? 9.254 -0.168 -25.409 1.00 85.94 85 ASP A N 1
ATOM 661 C CA . ASP A 1 85 ? 10.462 0.651 -25.392 1.00 85.94 85 ASP A CA 1
ATOM 662 C C . ASP A 1 85 ? 10.872 1.018 -26.831 1.00 85.94 85 ASP A C 1
ATOM 664 O O . ASP A 1 85 ? 11.402 0.207 -27.598 1.00 85.94 85 ASP A O 1
ATOM 668 N N . LEU A 1 86 ? 10.590 2.263 -27.223 1.00 85.88 86 LEU A N 1
ATOM 669 C CA . LEU A 1 86 ? 10.949 2.785 -28.542 1.00 85.88 86 LEU A CA 1
ATOM 670 C C . LEU A 1 86 ? 12.454 3.059 -28.678 1.00 85.88 86 LEU A C 1
ATOM 672 O O . LEU A 1 86 ? 12.970 2.989 -29.792 1.00 85.88 86 LEU A O 1
ATOM 676 N N . VAL A 1 87 ? 13.166 3.330 -27.578 1.00 85.88 87 VAL A N 1
ATOM 677 C CA . VAL A 1 87 ? 14.619 3.561 -27.581 1.00 85.88 87 VAL A CA 1
ATOM 678 C C . VAL A 1 87 ? 15.345 2.249 -27.852 1.00 85.88 87 VAL A C 1
ATOM 680 O O . VAL A 1 87 ? 16.242 2.197 -28.695 1.00 85.88 87 VAL A O 1
ATOM 683 N N . GLU A 1 88 ? 14.928 1.170 -27.192 1.00 86.50 88 GLU A N 1
ATOM 684 C CA . GLU A 1 88 ? 15.475 -0.162 -27.436 1.00 86.50 88 GLU A CA 1
ATOM 685 C C . GLU A 1 88 ? 15.158 -0.650 -28.856 1.00 86.50 88 GLU A C 1
ATOM 687 O O . GLU A 1 88 ? 16.045 -1.143 -29.558 1.00 86.50 88 GLU A O 1
ATOM 692 N N . ARG A 1 89 ? 13.935 -0.418 -29.354 1.00 85.88 89 ARG A N 1
ATOM 693 C CA . ARG A 1 89 ? 13.585 -0.716 -30.754 1.00 85.88 89 ARG A CA 1
ATOM 694 C C . ARG A 1 89 ? 14.400 0.091 -31.760 1.00 85.88 89 ARG A C 1
ATOM 696 O O . ARG A 1 89 ? 14.782 -0.470 -32.786 1.00 85.88 89 ARG A O 1
ATOM 703 N N . ALA A 1 90 ? 14.680 1.363 -31.480 1.00 88.56 90 ALA A N 1
ATOM 704 C CA . ALA A 1 90 ? 15.543 2.190 -32.318 1.00 88.56 90 ALA A CA 1
ATOM 705 C C . ALA A 1 90 ? 16.983 1.652 -32.338 1.00 88.56 90 ALA A C 1
ATOM 707 O O . ALA A 1 90 ? 17.555 1.494 -33.415 1.00 88.56 90 ALA A O 1
ATOM 708 N N . ARG A 1 91 ? 17.543 1.275 -31.178 1.00 88.56 91 ARG A N 1
ATOM 709 C CA . ARG A 1 91 ? 18.866 0.622 -31.096 1.00 88.56 91 ARG A CA 1
ATOM 710 C C . ARG A 1 91 ? 18.916 -0.702 -31.857 1.00 88.56 91 ARG A C 1
ATOM 712 O O . ARG A 1 91 ? 19.924 -1.000 -32.485 1.00 88.56 91 ARG A O 1
ATOM 719 N N . ALA A 1 92 ? 17.830 -1.472 -31.831 1.00 90.19 92 ALA A N 1
ATOM 720 C CA . ALA A 1 92 ? 17.700 -2.723 -32.574 1.00 90.19 92 ALA A CA 1
ATOM 721 C C . ALA A 1 92 ? 17.429 -2.530 -34.083 1.00 90.19 92 ALA A C 1
ATOM 723 O O . ALA A 1 92 ? 17.222 -3.520 -34.784 1.00 90.19 92 ALA A O 1
ATOM 724 N N . GLY A 1 93 ? 17.368 -1.288 -34.583 1.00 87.69 93 GLY A N 1
ATOM 725 C CA . GLY A 1 93 ? 17.060 -0.986 -35.985 1.00 87.69 93 GLY A CA 1
ATOM 726 C C . GLY A 1 93 ? 15.625 -1.332 -36.400 1.00 87.69 93 GLY A C 1
ATOM 727 O O . GLY A 1 93 ? 15.335 -1.443 -37.585 1.00 87.69 93 GLY A O 1
ATOM 728 N N . LYS A 1 94 ? 14.716 -1.526 -35.436 1.00 86.25 94 LYS A N 1
ATOM 729 C CA . LYS A 1 94 ? 13.306 -1.912 -35.648 1.00 86.25 94 LYS A CA 1
ATOM 730 C C . LYS A 1 94 ? 12.346 -0.717 -35.637 1.00 86.25 94 LYS A C 1
ATOM 732 O O . LYS A 1 94 ? 11.144 -0.895 -35.394 1.00 86.25 94 LYS A O 1
ATOM 737 N N . LEU A 1 95 ? 12.875 0.492 -35.804 1.00 84.06 95 LEU A N 1
ATOM 738 C CA . LEU A 1 95 ? 12.114 1.734 -35.851 1.00 84.06 95 LEU A CA 1
ATOM 739 C C . LEU A 1 95 ? 12.407 2.431 -37.181 1.00 84.06 95 LEU A C 1
ATOM 741 O O . LEU A 1 95 ? 13.570 2.704 -37.474 1.00 84.06 95 LEU A O 1
ATOM 745 N N . ASP A 1 96 ? 11.369 2.708 -37.969 1.00 88.06 96 ASP A N 1
ATOM 746 C CA . ASP A 1 96 ? 11.536 3.440 -39.224 1.00 88.06 96 ASP A CA 1
ATOM 747 C C . ASP A 1 96 ? 11.838 4.921 -38.953 1.00 88.06 96 ASP A C 1
ATOM 749 O O . ASP A 1 96 ? 11.210 5.531 -38.075 1.00 88.06 96 ASP A O 1
ATOM 753 N N . PRO A 1 97 ? 12.777 5.527 -39.698 1.00 83.62 97 PRO A N 1
ATOM 754 C CA . PRO A 1 97 ? 13.082 6.939 -39.557 1.00 83.62 97 PRO A CA 1
ATOM 755 C C . PRO A 1 97 ? 11.892 7.779 -40.029 1.00 83.62 97 PRO A C 1
ATOM 757 O O . PRO A 1 97 ? 11.479 7.722 -41.187 1.00 83.62 97 PRO A O 1
ATOM 760 N N . VAL A 1 98 ? 11.354 8.607 -39.136 1.00 81.12 98 VAL A N 1
ATOM 761 C CA . VAL A 1 98 ? 10.342 9.602 -39.502 1.00 81.12 98 VAL A CA 1
ATOM 762 C C . VAL A 1 98 ? 11.067 10.843 -40.016 1.00 81.12 98 VAL A C 1
ATOM 764 O O . VAL A 1 98 ? 11.734 11.536 -39.252 1.00 81.12 98 VAL A O 1
ATOM 767 N N . ILE A 1 99 ? 10.955 11.123 -41.315 1.00 80.19 99 ILE A N 1
ATOM 768 C CA . ILE A 1 99 ? 11.547 12.316 -41.932 1.00 80.19 99 ILE A CA 1
ATOM 769 C C . ILE A 1 99 ? 10.507 13.440 -41.941 1.00 80.19 99 ILE A C 1
ATOM 771 O O . ILE A 1 99 ? 9.455 13.309 -42.563 1.00 80.19 99 ILE A O 1
ATOM 775 N N . GLY A 1 100 ? 10.834 14.552 -41.275 1.00 77.75 100 GLY A N 1
ATOM 776 C CA . GLY A 1 100 ? 10.087 15.808 -41.345 1.00 77.75 100 GLY A CA 1
ATOM 777 C C . GLY A 1 100 ? 8.871 15.879 -40.426 1.00 77.75 100 GLY A C 1
ATOM 778 O O . GLY A 1 100 ? 7.746 15.820 -40.919 1.00 77.75 100 GLY A O 1
ATOM 779 N N . ARG A 1 101 ? 9.123 16.038 -39.118 1.00 58.41 101 ARG A N 1
ATOM 780 C CA . ARG A 1 101 ? 8.272 16.669 -38.089 1.00 58.41 101 ARG A CA 1
ATOM 781 C C . ARG A 1 101 ? 9.176 17.180 -36.975 1.00 58.41 101 ARG A C 1
ATOM 783 O O . ARG A 1 101 ? 10.032 16.376 -36.548 1.00 58.41 101 ARG A O 1
#

Secondary structure (DSSP, 8-state):
--HHHHHHHHHHHHHHHHTT-SS--HHHHHHHHHHS-SHHHHHHHHTT--HHHHHHHHHHHHTT----SS-GGGGS-HHHHH---HHHHHHTT-S------

Sequence (101 aa):
MQAELRKVLEESAKIAEGMKDEFVSTEHLLLALTRIDGLAKKGLELCAIREKDLLQAIRSVRGSNRVTDQNPESKFQALEKFGIDLVERARAGKLDPVIGR